Protein AF-A0AAV3L5P3-F1 (afdb_monomer_lite)

Organism: NCBI:txid1391465

Structure (mmCIF, N/CA/C/O backbone):
data_AF-A0AAV3L5P3-F1
#
_entry.id   AF-A0AAV3L5P3-F1
#
loop_
_atom_site.group_PDB
_atom_site.id
_atom_site.type_symbol
_atom_site.label_atom_id
_atom_site.label_alt_id
_atom_site.label_comp_id
_atom_site.label_asym_id
_atom_site.label_entity_id
_atom_site.label_seq_id
_atom_site.pdbx_PDB_ins_code
_atom_site.Cartn_x
_atom_site.Cartn_y
_atom_site.Cartn_z
_atom_site.occupancy
_atom_site.B_iso_or_equiv
_atom_site.auth_seq_id
_atom_site.auth_comp_id
_atom_site.auth_asym_id
_atom_site.auth_atom_id
_atom_site.pdbx_PDB_model_num
ATOM 1 N N . MET A 1 1 ? -22.647 -23.214 -8.639 1.00 61.31 1 MET A N 1
ATOM 2 C CA . MET A 1 1 ? -21.391 -23.370 -7.870 1.00 61.31 1 MET A CA 1
ATOM 3 C C . MET A 1 1 ? -21.682 -23.038 -6.416 1.00 61.31 1 MET A C 1
ATOM 5 O O . MET A 1 1 ? -22.387 -22.060 -6.184 1.00 61.31 1 MET A O 1
ATOM 9 N N . LYS A 1 2 ? -21.212 -23.840 -5.453 1.00 72.19 2 LYS A N 1
ATOM 10 C CA . LYS A 1 2 ? -21.293 -23.457 -4.035 1.00 72.19 2 LYS A CA 1
ATOM 11 C C . LYS A 1 2 ? -20.347 -22.279 -3.807 1.00 72.19 2 LYS A C 1
ATOM 13 O O . LYS A 1 2 ? -19.205 -22.330 -4.254 1.00 72.19 2 LYS A O 1
AT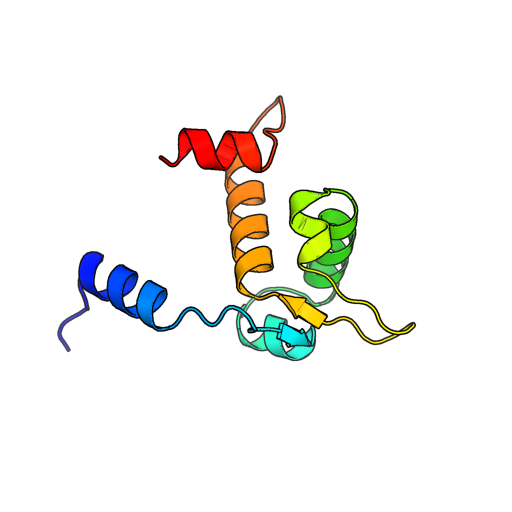OM 18 N N . LYS A 1 3 ? -20.844 -21.216 -3.176 1.00 75.38 3 LYS A N 1
ATOM 19 C CA . LYS A 1 3 ? -19.998 -20.104 -2.738 1.00 75.38 3 LYS A CA 1
ATOM 20 C C . LYS A 1 3 ? -19.262 -20.550 -1.468 1.00 7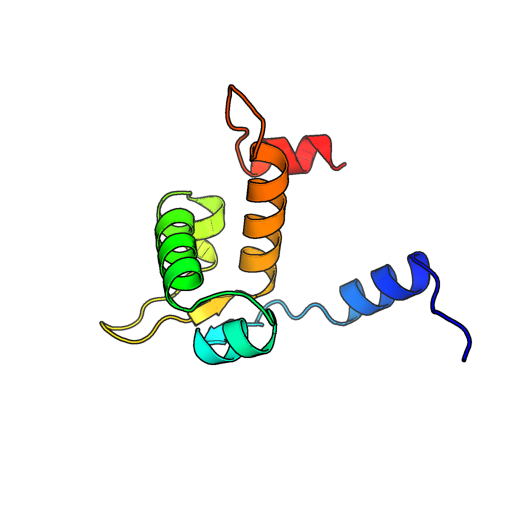5.38 3 LYS A C 1
ATOM 22 O O . LYS A 1 3 ? -19.919 -21.150 -0.617 1.00 75.38 3 LYS A O 1
ATOM 27 N N . PRO A 1 4 ? -17.953 -20.298 -1.350 1.00 82.50 4 PRO A N 1
ATOM 28 C CA . PRO A 1 4 ? -17.209 -20.619 -0.139 1.00 82.50 4 PRO A CA 1
ATOM 29 C C . PRO A 1 4 ? -17.741 -19.812 1.051 1.00 82.50 4 PRO A C 1
ATOM 31 O O . PRO A 1 4 ? -18.219 -18.683 0.894 1.00 82.50 4 PRO A O 1
ATOM 34 N N . THR A 1 5 ? -17.679 -20.408 2.235 1.00 91.00 5 THR A N 1
ATOM 35 C CA . THR A 1 5 ? -17.993 -19.754 3.509 1.00 91.00 5 THR A CA 1
ATOM 36 C C . THR A 1 5 ? -16.885 -18.785 3.923 1.00 91.00 5 THR A C 1
ATOM 38 O O . THR A 1 5 ? -15.750 -18.878 3.459 1.00 91.00 5 THR A O 1
ATOM 41 N N . LEU A 1 6 ? -17.192 -17.857 4.837 1.00 84.31 6 LEU A N 1
ATOM 42 C CA . LEU A 1 6 ? -16.201 -16.913 5.364 1.00 84.31 6 LEU A CA 1
ATOM 43 C C . LEU A 1 6 ? -15.023 -17.630 6.044 1.00 84.31 6 LEU A C 1
ATOM 45 O O . LEU A 1 6 ? -13.882 -17.225 5.858 1.00 84.31 6 LEU A O 1
ATOM 49 N N . SER A 1 7 ? -15.293 -18.718 6.770 1.00 83.50 7 SER A N 1
ATOM 50 C CA . SER A 1 7 ? -14.254 -19.529 7.415 1.00 83.50 7 SER A CA 1
ATOM 51 C C . SER A 1 7 ? -13.295 -20.141 6.394 1.00 83.50 7 SER A C 1
ATOM 53 O O . SER A 1 7 ? -12.086 -20.035 6.553 1.00 83.50 7 SER A O 1
ATOM 55 N N . GLU A 1 8 ? -13.826 -20.724 5.315 1.00 86.00 8 GLU A N 1
ATOM 56 C CA . GLU A 1 8 ? -13.011 -21.308 4.241 1.00 86.00 8 GLU A CA 1
ATOM 57 C C . GLU A 1 8 ? -12.181 -20.241 3.511 1.00 86.00 8 GLU A C 1
ATOM 59 O O . GLU A 1 8 ? -11.051 -20.504 3.107 1.00 86.00 8 GLU A O 1
ATOM 64 N N . LEU A 1 9 ? -12.715 -19.023 3.363 1.00 84.12 9 LEU A N 1
ATOM 65 C CA . LEU A 1 9 ? -11.985 -17.897 2.776 1.00 84.12 9 LEU A CA 1
ATOM 66 C C . LEU A 1 9 ? -10.846 -17.406 3.676 1.00 84.12 9 LEU A C 1
ATOM 68 O O . LEU A 1 9 ? -9.765 -17.114 3.167 1.00 84.12 9 LEU A O 1
ATOM 72 N N . ILE A 1 10 ? -11.076 -17.321 4.990 1.00 82.56 10 ILE A N 1
ATOM 73 C CA . ILE A 1 10 ? -10.049 -16.928 5.964 1.00 82.56 10 ILE A CA 1
ATOM 74 C C . ILE A 1 10 ? -8.943 -17.983 6.004 1.00 82.56 10 ILE A C 1
ATOM 76 O O . ILE A 1 10 ? -7.779 -17.641 5.819 1.00 82.56 10 ILE A O 1
ATOM 80 N N . GLU A 1 11 ? -9.299 -19.261 6.138 1.00 83.81 11 GLU A N 1
ATOM 81 C CA . GLU A 1 11 ? -8.327 -20.356 6.204 1.00 83.81 11 GLU A CA 1
ATOM 82 C C . GLU A 1 11 ? -7.477 -20.443 4.926 1.00 83.81 11 GLU A C 1
ATOM 84 O O . GLU A 1 11 ? -6.260 -20.629 4.981 1.00 83.81 11 GLU A O 1
ATOM 89 N N . ALA A 1 12 ? -8.100 -20.270 3.756 1.00 81.06 12 ALA A N 1
ATOM 90 C CA . ALA A 1 12 ? -7.380 -20.228 2.489 1.00 81.06 12 ALA A CA 1
ATOM 91 C C . ALA A 1 12 ? -6.436 -19.019 2.402 1.00 81.06 12 ALA A C 1
ATOM 93 O O . ALA A 1 12 ? -5.319 -19.157 1.902 1.00 81.06 12 ALA A O 1
ATOM 94 N N . ALA A 1 13 ? -6.865 -17.850 2.889 1.00 77.31 13 ALA A N 1
ATOM 95 C CA . ALA A 1 13 ? -6.031 -16.656 2.919 1.00 77.31 13 ALA A CA 1
ATOM 96 C C . ALA A 1 13 ? -4.824 -16.844 3.846 1.00 77.31 13 ALA A C 1
ATOM 98 O O . ALA A 1 13 ? -3.704 -16.591 3.415 1.00 77.31 13 ALA A O 1
ATOM 99 N N . GLU A 1 14 ? -5.028 -17.348 5.065 1.00 79.06 14 GLU A N 1
ATOM 100 C CA . GLU A 1 14 ? -3.961 -17.610 6.039 1.00 79.06 14 GLU A CA 1
ATOM 101 C C . GLU A 1 14 ? -2.938 -18.624 5.516 1.00 79.06 14 GLU A C 1
ATOM 103 O O . GLU A 1 14 ? -1.736 -18.386 5.606 1.00 79.06 14 GLU A O 1
ATOM 108 N N . LYS A 1 15 ? -3.393 -19.714 4.883 1.00 80.56 15 LYS A N 1
ATOM 109 C CA . LYS A 1 15 ? -2.504 -20.711 4.259 1.00 80.56 15 LYS A CA 1
ATOM 110 C C . LYS A 1 15 ? -1.711 -20.168 3.06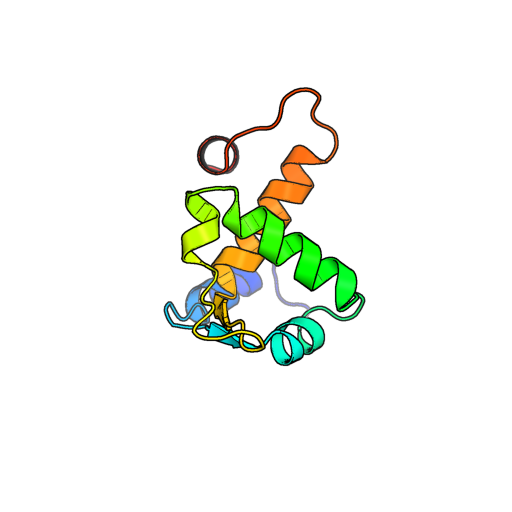9 1.00 80.56 15 LYS A C 1
ATOM 112 O O . LYS A 1 15 ? -0.652 -20.704 2.753 1.00 80.56 15 LYS A O 1
ATOM 117 N N . ALA A 1 16 ? -2.230 -19.153 2.383 1.00 75.38 16 ALA A N 1
ATOM 118 C CA . ALA A 1 16 ? -1.589 -18.553 1.218 1.00 75.38 16 ALA A CA 1
ATOM 119 C C . ALA A 1 16 ? -0.609 -17.423 1.573 1.00 75.38 16 ALA A C 1
ATOM 121 O O . ALA A 1 16 ? 0.126 -16.982 0.687 1.00 75.38 16 ALA A O 1
ATOM 122 N N . VAL A 1 17 ? -0.592 -16.951 2.828 1.00 74.62 17 VAL A N 1
ATOM 123 C CA . VAL A 1 17 ? 0.319 -15.891 3.280 1.00 74.62 17 VAL A CA 1
ATOM 124 C C . VAL A 1 17 ? 1.759 -16.365 3.124 1.00 74.62 17 VAL A C 1
ATOM 126 O O . VAL A 1 17 ? 2.183 -17.357 3.717 1.00 74.62 17 VAL A O 1
ATOM 129 N N . LYS A 1 18 ? 2.526 -15.621 2.333 1.00 80.31 18 LYS A N 1
ATOM 130 C CA . LYS A 1 18 ? 3.965 -15.808 2.184 1.00 80.31 18 LYS A CA 1
ATOM 131 C C . LYS A 1 18 ? 4.651 -14.583 2.781 1.00 80.31 18 LYS A C 1
ATOM 133 O O . LYS A 1 18 ? 4.406 -13.479 2.303 1.00 80.31 18 LYS A O 1
ATOM 138 N N . PRO A 1 19 ? 5.502 -14.745 3.806 1.00 77.25 19 PRO A N 1
ATOM 139 C CA . PRO A 1 19 ? 6.207 -13.617 4.421 1.00 77.25 19 PRO A CA 1
ATOM 140 C C . PRO A 1 19 ? 7.091 -12.815 3.451 1.00 77.25 19 PRO A C 1
ATOM 142 O O . PRO A 1 19 ? 7.392 -11.660 3.719 1.00 77.25 19 PRO A O 1
ATOM 145 N N . ASP A 1 20 ? 7.471 -13.406 2.315 1.00 85.69 20 ASP A N 1
ATOM 146 C CA . ASP A 1 20 ? 8.338 -12.794 1.301 1.00 85.69 20 ASP A CA 1
ATOM 147 C C . ASP A 1 20 ? 7.571 -12.294 0.059 1.00 85.69 20 ASP A C 1
ATOM 149 O O . ASP A 1 20 ? 8.116 -12.227 -1.047 1.00 85.69 20 ASP A O 1
ATOM 153 N N . ASP A 1 21 ? 6.296 -11.929 0.212 1.00 92.38 21 ASP A N 1
ATOM 154 C CA . ASP A 1 21 ? 5.447 -11.478 -0.896 1.00 92.38 21 ASP A CA 1
ATOM 155 C C . ASP A 1 21 ? 5.684 -9.995 -1.246 1.00 92.38 21 ASP A C 1
ATOM 157 O O . ASP A 1 21 ? 4.924 -9.086 -0.891 1.00 92.38 21 ASP A O 1
ATOM 161 N N . TRP A 1 22 ? 6.767 -9.755 -1.988 1.00 95.06 22 TRP A N 1
ATOM 162 C CA . TRP A 1 22 ? 7.180 -8.440 -2.481 1.00 95.06 22 TRP A CA 1
ATOM 163 C C . TRP A 1 22 ? 6.845 -8.246 -3.959 1.00 95.06 22 TRP A C 1
ATOM 165 O O . TRP A 1 22 ? 7.214 -9.048 -4.816 1.00 95.06 22 TRP A O 1
ATOM 175 N N . TYR A 1 23 ? 6.210 -7.120 -4.287 1.00 95.56 23 TYR A N 1
ATOM 176 C CA . TYR A 1 23 ? 5.762 -6.832 -5.649 1.00 95.56 23 TYR A CA 1
ATOM 177 C C . TYR A 1 23 ? 6.202 -5.449 -6.119 1.00 95.56 23 TYR A C 1
ATOM 179 O O . TYR A 1 23 ? 6.263 -4.487 -5.354 1.00 95.56 23 TYR A O 1
ATOM 187 N N . ARG A 1 24 ? 6.467 -5.323 -7.423 1.00 95.38 24 ARG A N 1
ATOM 188 C CA . ARG A 1 24 ? 6.604 -4.014 -8.076 1.00 95.38 24 ARG A CA 1
ATOM 189 C C . ARG A 1 24 ? 5.247 -3.315 -8.114 1.00 95.38 24 ARG A C 1
ATOM 191 O O . ARG A 1 24 ? 4.209 -3.967 -8.183 1.00 95.38 24 ARG A O 1
ATOM 198 N N . GLN A 1 25 ? 5.262 -1.985 -8.182 1.00 94.12 25 GLN A N 1
ATOM 199 C CA . GLN A 1 25 ? 4.044 -1.170 -8.290 1.00 94.12 25 GLN A CA 1
ATOM 200 C C . GLN A 1 25 ? 3.073 -1.638 -9.386 1.00 94.12 25 GLN A C 1
ATOM 202 O O . GLN A 1 25 ? 1.870 -1.654 -9.154 1.00 94.12 25 GLN A O 1
ATOM 207 N N . SER A 1 26 ? 3.571 -2.046 -10.558 1.00 93.88 26 SER A N 1
ATOM 208 C CA . SER A 1 26 ? 2.719 -2.549 -11.646 1.00 93.88 26 SER A CA 1
ATOM 209 C C . SER A 1 26 ? 1.930 -3.796 -11.241 1.00 93.88 26 SER A C 1
ATOM 211 O O . SER A 1 26 ? 0.729 -3.852 -11.469 1.00 93.88 26 SER A O 1
ATOM 213 N N . LEU A 1 27 ? 2.577 -4.744 -10.561 1.00 95.50 27 LEU A N 1
ATOM 214 C CA . LEU A 1 27 ? 1.945 -5.980 -10.095 1.00 95.50 27 LEU A CA 1
ATOM 215 C C . LEU A 1 27 ? 0.966 -5.730 -8.941 1.00 95.50 27 LEU A C 1
ATOM 217 O O . LEU A 1 27 ? -0.014 -6.453 -8.799 1.00 95.50 27 LEU A O 1
ATOM 221 N N . ILE A 1 28 ? 1.196 -4.694 -8.127 1.00 95.56 28 ILE A N 1
ATOM 222 C CA . ILE A 1 28 ? 0.193 -4.239 -7.156 1.00 95.56 28 ILE A CA 1
ATOM 223 C C . ILE A 1 28 ? -1.041 -3.711 -7.895 1.00 95.56 28 ILE A C 1
ATOM 225 O O . ILE A 1 28 ? -2.150 -4.141 -7.600 1.00 95.56 28 ILE A O 1
ATOM 229 N N . LEU A 1 29 ? -0.876 -2.845 -8.899 1.00 95.31 29 LEU A N 1
ATOM 230 C CA . LEU A 1 29 ? -2.007 -2.312 -9.673 1.00 95.31 29 LEU A CA 1
ATOM 231 C C . LEU A 1 29 ? -2.817 -3.412 -10.378 1.00 95.31 29 LEU A C 1
ATOM 233 O O . LEU A 1 29 ? -4.038 -3.307 -10.458 1.00 95.31 29 LEU A O 1
ATOM 237 N N . GLU A 1 30 ? -2.164 -4.481 -10.834 1.00 94.88 30 GLU A N 1
ATOM 238 C CA . GLU A 1 30 ? -2.844 -5.655 -11.396 1.00 94.88 30 GLU A CA 1
ATOM 239 C C . GLU A 1 30 ? -3.714 -6.395 -10.371 1.00 94.88 30 GLU A C 1
ATOM 241 O O . GLU A 1 30 ? -4.736 -6.955 -10.747 1.00 94.88 30 GLU A O 1
ATOM 246 N N . LYS A 1 31 ? -3.353 -6.383 -9.081 1.00 93.00 31 LYS A N 1
ATOM 247 C CA . LYS A 1 31 ? -4.148 -7.009 -8.008 1.00 93.00 31 LYS A CA 1
ATOM 248 C C . LYS A 1 31 ? -5.306 -6.124 -7.533 1.00 93.00 31 LYS A C 1
ATOM 250 O O . LYS A 1 31 ? -6.343 -6.643 -7.130 1.00 93.00 31 LYS A O 1
ATOM 255 N N . PHE A 1 32 ? -5.147 -4.799 -7.575 1.00 92.94 32 PHE A N 1
ATOM 256 C CA . PHE A 1 32 ? -6.153 -3.831 -7.120 1.00 92.94 32 PHE A CA 1
ATOM 257 C C . PHE A 1 32 ? -6.810 -3.115 -8.302 1.00 92.94 32 PHE A C 1
ATOM 259 O O . PHE A 1 32 ? -6.584 -1.924 -8.540 1.00 92.94 32 PHE A O 1
ATOM 266 N N . HIS A 1 33 ? -7.652 -3.847 -9.036 1.00 85.81 33 HIS A N 1
ATOM 267 C CA . HIS A 1 33 ? -8.411 -3.308 -10.164 1.00 85.81 33 HIS A CA 1
ATOM 268 C C . HIS A 1 33 ? -9.239 -2.082 -9.732 1.00 85.81 33 HIS A C 1
ATOM 270 O O . HIS A 1 33 ? -10.184 -2.201 -8.956 1.00 85.81 33 HIS A O 1
ATOM 276 N N . GLY A 1 34 ? -8.865 -0.897 -10.224 1.00 88.62 34 GLY A N 1
ATOM 277 C CA . GLY A 1 34 ? -9.504 0.383 -9.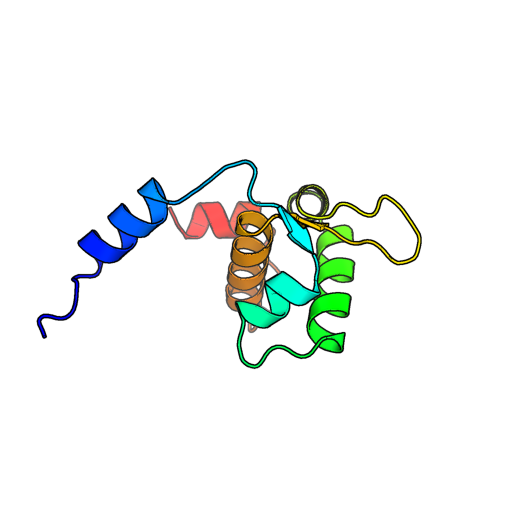885 1.00 88.62 34 GLY A CA 1
ATOM 278 C C . GLY A 1 34 ? -8.611 1.366 -9.122 1.00 88.62 34 GLY A C 1
ATOM 279 O O . GLY A 1 34 ? -8.965 2.536 -8.997 1.00 88.62 34 GLY A O 1
ATOM 280 N N . MET A 1 35 ? -7.432 0.942 -8.660 1.00 95.50 35 MET A N 1
ATOM 281 C CA . MET A 1 35 ? -6.441 1.858 -8.099 1.00 95.50 35 MET A CA 1
ATOM 282 C C . MET A 1 35 ? -5.655 2.554 -9.214 1.00 95.50 35 MET A C 1
ATOM 284 O O . MET A 1 35 ? -5.142 1.908 -10.127 1.00 95.50 35 MET A O 1
ATOM 288 N N . SER A 1 36 ? -5.524 3.880 -9.135 1.00 96.44 36 SER A N 1
ATOM 289 C CA . SER A 1 36 ? -4.657 4.620 -10.054 1.00 96.44 36 SER A CA 1
ATOM 290 C C . SER A 1 36 ? -3.187 4.516 -9.631 1.00 96.44 36 SER A C 1
ATOM 292 O O . SER A 1 36 ? -2.870 4.421 -8.442 1.00 96.44 36 SER A O 1
ATOM 294 N N . LYS A 1 37 ? -2.264 4.613 -10.597 1.00 95.12 37 LYS A N 1
ATOM 295 C CA . LYS A 1 37 ? -0.822 4.683 -10.308 1.00 95.12 37 LYS A CA 1
ATOM 296 C C . LYS A 1 37 ? -0.482 5.848 -9.373 1.00 95.12 37 LYS A C 1
ATOM 298 O O . LYS A 1 37 ? 0.349 5.686 -8.485 1.00 95.12 37 LYS A O 1
ATOM 303 N N . THR A 1 38 ? -1.120 7.002 -9.566 1.00 96.69 38 THR A N 1
ATOM 304 C CA . THR A 1 38 ? -0.910 8.196 -8.736 1.00 96.69 38 THR A CA 1
ATOM 305 C C . THR A 1 38 ? -1.285 7.921 -7.284 1.00 96.69 38 THR A C 1
ATOM 307 O O . THR A 1 38 ? -0.459 8.117 -6.398 1.00 96.69 38 THR A O 1
ATOM 310 N N . THR A 1 39 ? -2.472 7.352 -7.056 1.00 97.06 39 THR A N 1
ATOM 311 C CA . THR A 1 39 ? -2.945 6.963 -5.720 1.00 97.06 39 THR A CA 1
ATOM 312 C C . THR A 1 39 ? -1.994 5.969 -5.057 1.00 97.06 39 THR A C 1
ATOM 314 O O . THR A 1 39 ? -1.640 6.142 -3.895 1.00 97.06 39 THR A O 1
ATOM 317 N N . LEU A 1 40 ? -1.517 4.958 -5.795 1.00 97.00 40 LEU A N 1
ATOM 318 C CA . LEU A 1 40 ? -0.554 3.997 -5.251 1.00 97.00 40 LEU A CA 1
ATOM 319 C C . LEU A 1 40 ? 0.752 4.679 -4.814 1.00 97.00 40 LEU A C 1
ATOM 321 O O . LEU A 1 40 ? 1.296 4.353 -3.762 1.00 97.00 40 LEU A O 1
ATOM 325 N N . VAL A 1 41 ? 1.262 5.632 -5.600 1.00 95.56 41 VAL A N 1
ATOM 326 C CA . VAL A 1 41 ? 2.480 6.383 -5.258 1.00 95.56 41 VAL A CA 1
ATOM 327 C C . VAL A 1 41 ? 2.277 7.238 -4.008 1.00 95.56 41 VAL A C 1
ATOM 329 O O . VAL A 1 41 ? 3.165 7.266 -3.158 1.00 95.56 41 VAL A O 1
ATOM 332 N N . GLU A 1 42 ? 1.137 7.916 -3.884 1.00 97.25 42 GLU A N 1
ATOM 333 C CA . GLU A 1 42 ? 0.781 8.684 -2.684 1.00 97.25 42 GLU A CA 1
ATOM 334 C C . GLU A 1 42 ? 0.708 7.782 -1.452 1.00 97.25 42 GLU A C 1
ATOM 336 O O . GLU A 1 42 ? 1.274 8.114 -0.415 1.00 97.25 42 GLU A O 1
ATOM 341 N N . TYR A 1 43 ? 0.104 6.602 -1.589 1.00 97.38 43 TYR A N 1
ATOM 342 C CA . TYR A 1 43 ? 0.000 5.636 -0.499 1.00 97.38 43 TYR A CA 1
ATOM 343 C C . TYR A 1 43 ? 1.371 5.106 -0.083 1.00 97.38 43 TYR A C 1
ATOM 345 O O . TYR A 1 43 ? 1.652 5.045 1.106 1.00 97.38 43 TYR A O 1
ATOM 353 N N . CYS A 1 44 ? 2.256 4.803 -1.038 1.00 96.75 44 CYS A N 1
ATOM 354 C CA . CYS A 1 44 ? 3.629 4.407 -0.716 1.00 96.75 44 CYS A CA 1
ATOM 355 C C . CYS A 1 44 ? 4.362 5.505 0.068 1.00 96.75 44 CYS A C 1
ATOM 357 O O . CYS A 1 44 ? 5.026 5.201 1.050 1.00 96.75 44 CYS A O 1
ATOM 359 N N . LYS A 1 45 ? 4.220 6.776 -0.340 1.00 96.31 45 LYS A N 1
ATOM 360 C CA . LYS A 1 45 ? 4.834 7.905 0.378 1.00 96.31 45 LYS A CA 1
ATOM 361 C C . LYS A 1 45 ? 4.291 8.034 1.797 1.00 96.31 45 LYS A C 1
ATOM 363 O O . LYS A 1 45 ? 5.057 8.295 2.710 1.00 96.31 45 LYS A O 1
ATOM 368 N N . GLU A 1 46 ? 2.989 7.854 1.986 1.00 97.00 46 GLU A N 1
ATOM 369 C CA . GLU A 1 46 ? 2.370 7.910 3.311 1.00 97.00 46 GLU A CA 1
ATOM 370 C C . GLU A 1 46 ? 2.815 6.747 4.200 1.00 97.00 46 GLU A C 1
ATOM 372 O O . GLU A 1 46 ? 3.152 6.965 5.361 1.00 97.00 46 GLU A O 1
ATOM 377 N N . MET A 1 47 ? 2.908 5.534 3.649 1.00 97.38 47 MET A N 1
ATOM 378 C CA . MET A 1 47 ? 3.466 4.382 4.360 1.00 97.38 47 MET A CA 1
ATOM 379 C C . MET A 1 47 ? 4.887 4.661 4.859 1.00 97.38 47 MET A C 1
ATOM 381 O O . MET A 1 47 ? 5.198 4.338 5.996 1.00 97.38 47 MET A O 1
ATOM 385 N N . GLU A 1 48 ? 5.726 5.326 4.060 1.00 95.56 48 GLU A N 1
ATOM 386 C CA . GLU A 1 48 ? 7.089 5.712 4.462 1.00 95.56 48 GLU A CA 1
ATOM 387 C C . GLU A 1 48 ? 7.122 6.722 5.628 1.00 95.56 48 GLU A C 1
ATOM 389 O O . GLU A 1 48 ? 8.142 6.836 6.303 1.00 95.56 48 GLU A O 1
ATOM 394 N N . THR A 1 49 ? 6.025 7.441 5.902 1.00 95.75 49 THR A N 1
ATOM 395 C CA . THR A 1 49 ? 5.937 8.386 7.035 1.00 95.75 49 THR A CA 1
ATOM 396 C C . THR A 1 49 ? 5.506 7.743 8.353 1.00 95.75 49 THR A C 1
ATOM 398 O O . THR A 1 49 ? 5.570 8.396 9.394 1.00 95.75 49 THR A O 1
ATOM 401 N N . ILE A 1 50 ? 5.071 6.480 8.329 1.00 94.75 50 ILE A N 1
ATOM 402 C CA . ILE A 1 50 ? 4.552 5.759 9.494 1.00 94.75 50 ILE A CA 1
ATOM 403 C C . ILE A 1 50 ? 5.482 4.566 9.762 1.00 94.75 50 ILE A C 1
ATOM 405 O O . ILE A 1 50 ? 5.541 3.673 8.914 1.00 94.75 50 ILE A O 1
ATOM 409 N N . PRO A 1 51 ? 6.198 4.513 10.904 1.00 93.25 51 PRO A N 1
ATOM 410 C CA . PRO A 1 51 ? 7.236 3.509 11.154 1.00 93.25 51 PRO A CA 1
ATOM 411 C C . PRO A 1 51 ? 6.809 2.062 10.878 1.00 93.25 51 PRO A C 1
ATOM 413 O O . PRO A 1 51 ? 7.526 1.339 10.193 1.00 93.25 51 PRO A O 1
ATOM 416 N N . GLU A 1 52 ? 5.614 1.660 11.317 1.00 92.81 52 GLU A N 1
ATOM 417 C CA . GLU A 1 52 ? 5.105 0.294 11.135 1.00 92.81 52 GLU A CA 1
ATOM 418 C C . GLU A 1 52 ? 4.820 -0.068 9.668 1.00 92.81 52 GLU A C 1
ATOM 420 O O . GLU A 1 52 ? 4.853 -1.240 9.297 1.00 92.81 52 GLU A O 1
ATOM 425 N N . PHE A 1 53 ? 4.524 0.916 8.816 1.00 95.75 53 PHE A N 1
ATOM 426 C CA . PHE A 1 53 ? 4.277 0.683 7.391 1.00 95.75 53 PHE A CA 1
ATOM 427 C C . PHE A 1 53 ? 5.518 0.897 6.528 1.00 95.75 53 PHE A C 1
ATOM 429 O O . PHE A 1 53 ? 5.593 0.324 5.437 1.00 95.75 53 PHE A O 1
ATOM 436 N N . ALA A 1 54 ? 6.491 1.673 7.010 1.00 96.00 54 ALA A N 1
ATOM 437 C CA . ALA A 1 54 ? 7.737 1.946 6.307 1.00 96.00 54 ALA A CA 1
ATOM 438 C C . ALA A 1 54 ? 8.522 0.656 6.018 1.00 96.00 54 ALA A C 1
A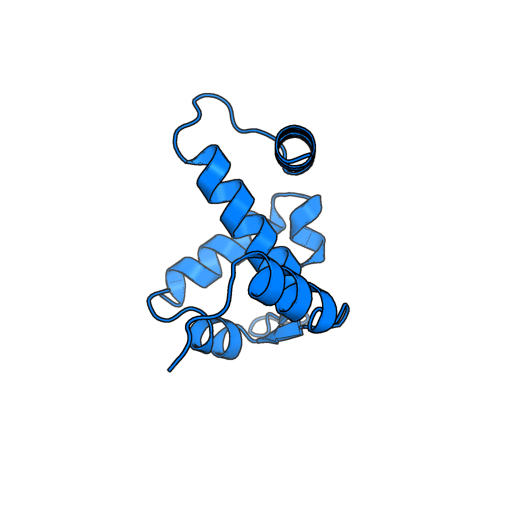TOM 440 O O . ALA A 1 54 ? 9.099 0.524 4.942 1.00 96.00 54 ALA A O 1
ATOM 441 N N . GLU A 1 55 ? 8.456 -0.336 6.913 1.00 93.38 55 GLU A N 1
ATOM 442 C CA . GLU A 1 55 ? 9.063 -1.662 6.710 1.00 93.38 55 GLU A CA 1
ATOM 443 C C . GLU A 1 55 ? 8.504 -2.408 5.488 1.00 93.38 55 GLU A C 1
ATOM 445 O O . GLU A 1 55 ? 9.171 -3.273 4.929 1.00 93.38 55 GLU A O 1
ATOM 450 N N . GLY A 1 56 ? 7.295 -2.064 5.032 1.00 96.12 56 GLY A N 1
ATOM 451 C CA . GLY A 1 56 ? 6.677 -2.649 3.843 1.00 96.12 56 GLY A CA 1
ATOM 452 C C . GLY A 1 56 ? 7.097 -2.009 2.519 1.00 96.12 56 GLY A C 1
ATOM 453 O O . GLY A 1 56 ? 6.564 -2.400 1.477 1.00 96.12 56 GLY A O 1
ATOM 454 N N . ILE A 1 57 ? 7.998 -1.021 2.531 1.00 97.06 57 ILE A N 1
ATOM 455 C CA . ILE A 1 57 ? 8.434 -0.281 1.343 1.00 97.06 57 ILE A CA 1
ATOM 456 C C . ILE A 1 57 ? 9.946 -0.415 1.163 1.00 97.06 57 ILE A C 1
ATOM 458 O O . ILE A 1 57 ? 10.732 -0.077 2.040 1.00 97.06 57 ILE A O 1
ATOM 462 N N . LEU A 1 58 ? 10.365 -0.845 -0.030 1.00 95.75 58 LEU A N 1
ATOM 463 C CA . LEU A 1 58 ? 11.776 -0.939 -0.399 1.00 95.75 58 LEU A CA 1
ATOM 464 C C . LEU A 1 58 ? 12.047 -0.168 -1.698 1.00 95.75 58 LEU A C 1
ATOM 466 O O . LEU A 1 58 ? 11.528 -0.507 -2.768 1.00 95.75 58 LEU A O 1
ATOM 470 N N . ARG A 1 59 ? 12.901 0.860 -1.618 1.00 93.69 59 ARG A N 1
ATOM 471 C CA . ARG A 1 59 ? 13.324 1.695 -2.757 1.00 93.69 59 ARG A CA 1
ATOM 472 C C . ARG A 1 59 ? 14.834 1.598 -3.000 1.00 93.69 59 ARG A C 1
ATOM 474 O O . ARG A 1 59 ? 15.581 2.467 -2.564 1.00 93.69 59 ARG A O 1
ATOM 481 N N . PRO A 1 60 ? 15.310 0.579 -3.734 1.00 90.00 60 PRO A N 1
ATOM 482 C CA . PRO A 1 60 ? 16.739 0.416 -4.003 1.00 90.00 60 PRO A CA 1
ATOM 483 C C . PRO A 1 60 ? 17.292 1.428 -5.027 1.00 90.00 60 PRO A C 1
ATOM 485 O O . PRO A 1 60 ? 18.494 1.470 -5.258 1.00 90.00 60 PRO A O 1
ATOM 488 N N . GLY A 1 61 ? 16.439 2.232 -5.673 1.00 86.38 61 GLY A N 1
ATOM 489 C CA . GLY A 1 61 ? 16.862 3.257 -6.628 1.00 86.38 61 GLY A CA 1
ATOM 490 C C . GLY A 1 61 ? 15.725 4.193 -7.037 1.00 86.38 61 GLY A C 1
ATOM 491 O O . GLY A 1 61 ? 14.579 4.009 -6.632 1.00 86.38 61 GLY A O 1
ATOM 492 N N . HIS A 1 62 ? 16.028 5.179 -7.887 1.00 77.31 62 HIS A N 1
ATOM 493 C CA . HIS A 1 62 ? 15.120 6.292 -8.213 1.00 77.31 62 HIS A CA 1
ATOM 494 C C . HIS A 1 62 ? 13.772 5.890 -8.839 1.00 77.31 62 HIS A C 1
ATOM 496 O O . HIS A 1 62 ? 12.792 6.616 -8.694 1.00 77.31 62 HIS A O 1
ATOM 502 N N . SER A 1 63 ? 13.704 4.752 -9.535 1.00 82.06 63 SER A N 1
ATOM 503 C CA . SER A 1 63 ? 12.504 4.291 -10.258 1.00 82.06 63 SER A CA 1
ATOM 504 C C . SER A 1 63 ? 12.008 2.909 -9.828 1.00 82.06 63 SER A C 1
ATOM 506 O O . SER A 1 63 ? 11.066 2.370 -10.415 1.00 82.06 63 SER A O 1
ATOM 508 N N . THR A 1 64 ? 12.637 2.312 -8.813 1.00 90.56 64 THR A N 1
ATOM 509 C CA . THR A 1 64 ? 12.277 0.976 -8.335 1.00 90.56 64 THR A CA 1
ATOM 510 C C . THR A 1 64 ? 11.653 1.079 -6.957 1.00 90.56 64 THR A C 1
ATOM 512 O O . THR A 1 64 ? 12.239 1.624 -6.029 1.00 90.56 64 THR A O 1
ATOM 515 N N . THR A 1 65 ? 10.441 0.553 -6.828 1.00 95.31 65 THR A N 1
ATOM 516 C CA . THR A 1 65 ? 9.731 0.448 -5.555 1.00 95.31 65 THR A CA 1
ATOM 517 C C . THR A 1 65 ? 9.130 -0.942 -5.478 1.00 95.31 65 THR A C 1
ATOM 519 O O . THR A 1 65 ? 8.344 -1.329 -6.352 1.00 95.31 65 THR A O 1
ATOM 522 N N . PHE A 1 66 ? 9.555 -1.684 -4.464 1.00 96.56 66 PHE A N 1
ATOM 523 C CA . PHE A 1 66 ? 8.951 -2.936 -4.050 1.00 96.56 66 PHE A CA 1
ATOM 524 C C . PHE A 1 66 ? 8.055 -2.669 -2.847 1.00 96.56 66 PHE A C 1
ATOM 526 O O . PHE A 1 66 ? 8.392 -1.871 -1.973 1.00 96.56 66 PHE A O 1
ATOM 533 N N . ILE A 1 67 ? 6.899 -3.316 -2.852 1.00 97.56 67 ILE A N 1
ATOM 534 C CA . ILE A 1 67 ? 5.850 -3.160 -1.856 1.00 97.56 67 ILE A CA 1
ATOM 535 C C . ILE A 1 67 ? 5.566 -4.549 -1.303 1.00 97.56 67 ILE A C 1
ATOM 537 O O . ILE A 1 67 ? 5.236 -5.460 -2.070 1.00 97.56 67 ILE A O 1
ATOM 541 N N . HIS A 1 68 ? 5.691 -4.702 0.010 1.00 96.94 68 HIS A N 1
ATOM 542 C CA . HIS A 1 68 ? 5.275 -5.912 0.696 1.00 96.94 68 HIS A CA 1
ATOM 543 C C . HIS A 1 68 ? 3.742 -5.979 0.714 1.00 96.94 68 HIS A C 1
ATOM 545 O O . HIS A 1 68 ? 3.066 -5.089 1.241 1.00 96.94 68 HIS A O 1
ATOM 551 N N . TYR A 1 69 ? 3.176 -7.022 0.104 1.00 95.25 69 TYR A N 1
ATOM 552 C CA . TYR A 1 69 ? 1.743 -7.098 -0.185 1.00 95.25 69 TYR A CA 1
ATOM 553 C C . TYR A 1 69 ? 0.881 -7.083 1.078 1.00 95.25 69 TYR A C 1
ATOM 555 O O . TYR A 1 69 ? -0.099 -6.340 1.155 1.00 95.25 69 TYR A O 1
ATOM 563 N N . HIS A 1 70 ? 1.262 -7.861 2.091 1.00 92.75 70 HIS A N 1
ATOM 564 C CA . HIS A 1 70 ? 0.491 -7.952 3.329 1.00 92.75 70 HIS A CA 1
ATOM 565 C C . HIS A 1 70 ? 0.549 -6.650 4.139 1.00 92.75 70 HIS A C 1
ATOM 567 O O . HIS A 1 70 ? -0.478 -6.219 4.664 1.00 92.75 70 HIS A O 1
ATOM 573 N N . THR A 1 71 ? 1.698 -5.964 4.158 1.00 94.69 71 THR A N 1
ATOM 574 C CA . THR A 1 71 ? 1.813 -4.641 4.799 1.00 94.69 71 THR A CA 1
ATOM 575 C C . THR A 1 71 ? 0.971 -3.599 4.067 1.00 94.69 71 THR A C 1
ATOM 577 O O . THR A 1 71 ? 0.316 -2.782 4.709 1.00 94.69 71 THR A O 1
ATOM 580 N N . PHE A 1 72 ? 0.903 -3.655 2.732 1.00 96.50 72 PHE A N 1
ATOM 581 C CA . PHE A 1 72 ? 0.033 -2.772 1.953 1.00 96.50 72 PHE A CA 1
ATOM 582 C C . PHE A 1 72 ? -1.456 -3.006 2.250 1.00 96.50 72 PHE A C 1
ATOM 584 O O . PHE A 1 72 ? -2.197 -2.050 2.468 1.00 96.50 72 PHE A O 1
ATOM 591 N N . ILE A 1 73 ? -1.901 -4.264 2.339 1.00 94.00 73 ILE A N 1
ATOM 592 C CA . ILE A 1 73 ? -3.272 -4.595 2.766 1.00 94.00 73 ILE A CA 1
ATOM 593 C C . ILE A 1 73 ? -3.551 -4.060 4.178 1.00 94.00 73 ILE A C 1
ATOM 595 O O . ILE A 1 73 ? -4.624 -3.505 4.422 1.00 94.00 73 ILE A O 1
ATOM 599 N N . TRP A 1 74 ? -2.596 -4.205 5.101 1.00 93.94 74 TRP A N 1
ATOM 600 C CA . TRP A 1 74 ? -2.731 -3.688 6.463 1.00 93.94 74 TRP A CA 1
ATOM 601 C C . TRP A 1 74 ? -2.855 -2.160 6.489 1.00 93.94 74 TRP A C 1
ATOM 603 O O . TRP A 1 74 ? -3.751 -1.630 7.143 1.00 93.94 74 TRP A O 1
ATOM 613 N N . PHE A 1 75 ? -2.053 -1.457 5.687 1.00 96.44 75 PHE A N 1
ATOM 614 C CA . PHE A 1 75 ? -2.167 -0.011 5.497 1.00 96.44 75 PHE A CA 1
ATOM 615 C C . PHE A 1 75 ? -3.554 0.405 4.988 1.00 96.44 75 PHE A C 1
ATOM 617 O O . PHE A 1 75 ? -4.142 1.348 5.516 1.00 96.44 75 PHE A O 1
ATOM 624 N N . LEU A 1 76 ? -4.122 -0.314 4.012 1.00 95.31 76 LEU A N 1
ATOM 625 C CA . LEU A 1 76 ? -5.467 -0.018 3.506 1.00 95.31 76 LEU A CA 1
ATOM 626 C C . LE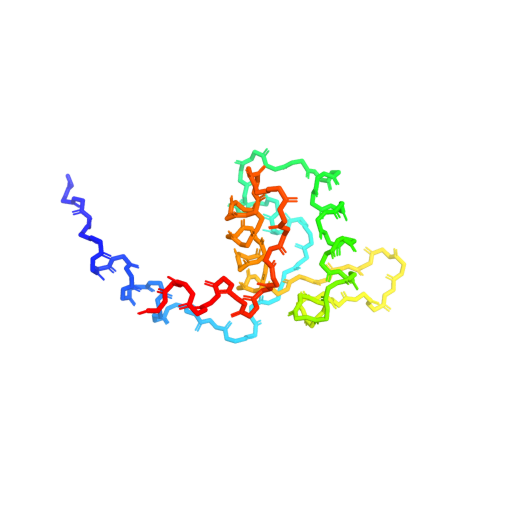U A 1 76 ? -6.543 -0.184 4.588 1.00 95.31 76 LEU A C 1
ATOM 628 O O . LEU A 1 76 ? -7.427 0.666 4.695 1.00 95.31 76 LEU A O 1
ATOM 632 N N . LYS A 1 77 ? -6.453 -1.234 5.414 1.00 93.06 77 LYS A N 1
ATOM 633 C CA . LYS A 1 77 ? -7.374 -1.448 6.546 1.00 93.06 77 LYS A CA 1
ATOM 634 C C . LYS A 1 77 ? -7.249 -0.348 7.595 1.00 93.06 77 LYS A C 1
ATOM 636 O O . LYS A 1 77 ? -8.258 0.177 8.055 1.00 93.06 77 LYS A O 1
ATOM 641 N N . TRP A 1 78 ? -6.021 0.034 7.939 1.00 94.94 78 TRP A N 1
ATOM 642 C CA . TRP A 1 78 ? -5.766 1.152 8.845 1.00 94.94 78 TRP A CA 1
ATOM 643 C C . TRP A 1 78 ? -6.329 2.469 8.297 1.00 94.94 78 TRP A C 1
ATOM 645 O O . TRP A 1 78 ? -6.950 3.231 9.042 1.00 94.94 78 TRP A O 1
ATOM 655 N N . LYS A 1 79 ? -6.180 2.722 6.992 1.00 93.94 79 LYS A N 1
ATOM 656 C CA . LYS A 1 79 ? -6.769 3.892 6.336 1.00 93.94 79 LYS A CA 1
ATOM 657 C C . LYS A 1 79 ? -8.287 3.900 6.407 1.00 93.94 79 LYS A C 1
ATOM 659 O O . LYS A 1 79 ? -8.867 4.932 6.734 1.00 93.94 79 LYS A O 1
ATOM 664 N N . ASP A 1 80 ? -8.922 2.769 6.109 1.00 92.62 80 ASP A N 1
ATOM 665 C CA . ASP A 1 80 ? -10.379 2.636 6.170 1.00 92.62 80 ASP A CA 1
ATOM 666 C C . ASP A 1 80 ? -10.896 2.886 7.592 1.00 92.62 80 ASP A C 1
ATOM 668 O O . ASP A 1 80 ? -11.790 3.708 7.799 1.00 92.62 80 ASP A O 1
ATOM 672 N N . ALA A 1 81 ? -10.229 2.298 8.589 1.00 90.25 81 ALA A N 1
ATOM 673 C CA . ALA A 1 81 ? -10.538 2.510 9.996 1.00 90.25 81 ALA A CA 1
ATOM 674 C C . ALA A 1 81 ? -10.409 3.993 10.405 1.00 90.25 81 ALA A C 1
ATOM 676 O O . ALA A 1 81 ? -11.172 4.481 11.237 1.00 90.25 81 ALA A O 1
ATOM 677 N N . ASN A 1 82 ? -9.464 4.741 9.835 1.00 92.44 82 ASN A N 1
ATOM 678 C CA . ASN A 1 82 ? -9.242 6.150 10.176 1.00 92.44 82 ASN A CA 1
ATOM 679 C C . ASN A 1 82 ? -10.038 7.153 9.330 1.00 92.44 82 ASN A C 1
ATOM 681 O O . ASN A 1 82 ? -10.091 8.329 9.686 1.00 92.44 82 ASN A O 1
ATOM 685 N N . LYS A 1 83 ? -10.707 6.713 8.258 1.00 88.69 83 LYS A N 1
ATOM 686 C CA . LYS A 1 83 ? -11.335 7.573 7.239 1.00 88.69 83 LYS A CA 1
ATOM 687 C C . LYS A 1 83 ? -12.290 8.639 7.786 1.00 88.69 83 LYS A C 1
ATOM 689 O O . LYS A 1 83 ? -12.389 9.720 7.213 1.00 88.69 83 LYS A O 1
ATOM 694 N N . TYR A 1 84 ? -12.992 8.336 8.875 1.00 87.50 84 TYR A N 1
ATOM 695 C CA . TYR A 1 84 ? -13.994 9.221 9.479 1.00 87.50 84 TYR A CA 1
ATOM 696 C C . TYR A 1 84 ? -13.660 9.612 10.922 1.00 87.50 84 TYR A C 1
ATOM 698 O O . TYR A 1 84 ? -14.527 10.088 11.656 1.00 87.50 84 TYR A O 1
ATOM 706 N N . ARG A 1 85 ? -12.414 9.397 11.356 1.00 84.69 85 ARG A N 1
ATOM 707 C CA . ARG A 1 85 ? -12.001 9.686 12.728 1.00 84.69 85 ARG A CA 1
ATOM 708 C C . ARG A 1 85 ? -11.447 11.101 12.841 1.00 84.69 85 ARG A C 1
ATOM 710 O O . ARG A 1 85 ? -10.599 11.517 12.062 1.00 84.69 85 ARG A O 1
ATOM 717 N N . VAL A 1 86 ? -11.903 11.821 13.867 1.00 81.19 86 VAL A N 1
ATOM 718 C CA . VAL A 1 86 ? -11.385 13.159 14.212 1.00 81.19 86 VAL A CA 1
ATOM 719 C C . VAL A 1 86 ? -9.945 13.069 14.726 1.00 81.19 86 VAL A C 1
ATOM 721 O O . VAL A 1 86 ? -9.130 13.947 14.460 1.00 81.19 86 VAL A O 1
ATOM 724 N N . LYS A 1 87 ? -9.622 11.987 15.444 1.00 85.31 87 LYS A N 1
ATOM 725 C CA . LYS A 1 87 ? -8.272 11.669 15.907 1.00 85.31 87 LYS A CA 1
ATOM 726 C C . LYS A 1 87 ? -7.834 10.348 15.288 1.00 85.31 87 LYS A C 1
ATOM 728 O O . LYS A 1 87 ? -8.487 9.330 15.512 1.00 85.31 87 LYS A O 1
ATOM 733 N N . SER A 1 88 ? -6.741 10.387 14.531 1.00 83.31 88 SER A N 1
ATOM 734 C CA . SER A 1 88 ? -6.175 9.192 13.910 1.00 83.31 88 SER A CA 1
ATOM 735 C C . SER A 1 88 ? -5.636 8.232 14.974 1.00 83.31 88 SER A C 1
ATOM 737 O O . SER A 1 88 ? -4.977 8.657 15.928 1.00 83.31 88 SER A O 1
ATOM 739 N N . LEU A 1 89 ? -5.936 6.950 14.806 1.00 85.94 89 LEU A N 1
ATOM 740 C CA . LEU A 1 89 ? -5.374 5.843 15.565 1.00 85.94 89 LEU A CA 1
ATOM 741 C C . LEU A 1 89 ? -4.015 5.457 14.987 1.00 85.94 89 LEU A C 1
ATOM 743 O O . LEU A 1 89 ? -3.834 5.451 13.767 1.00 85.94 89 LEU A O 1
ATOM 747 N N . SER A 1 90 ? -3.074 5.063 15.845 1.00 88.50 90 SER A N 1
ATOM 748 C CA . SER A 1 90 ? -1.853 4.418 15.358 1.00 88.50 90 SER A CA 1
ATOM 749 C C . SER A 1 90 ? -2.173 3.032 14.767 1.00 88.50 90 SER A C 1
ATOM 751 O O . SER A 1 90 ? -3.214 2.447 15.092 1.00 88.50 90 SER A O 1
ATOM 753 N N . PRO A 1 91 ? -1.303 2.464 13.914 1.00 86.56 91 PRO A N 1
ATOM 754 C CA . PRO A 1 91 ? -1.462 1.089 13.429 1.00 86.56 91 PRO A CA 1
ATOM 755 C C . PRO A 1 91 ? -1.629 0.076 14.568 1.00 86.56 91 PRO A C 1
ATOM 757 O O . PRO A 1 91 ? -2.471 -0.821 14.495 1.00 86.56 91 PRO A O 1
ATOM 760 N N . SER A 1 92 ? -0.880 0.272 15.654 1.00 84.06 92 SER A N 1
ATOM 761 C CA . SER A 1 92 ? -0.946 -0.549 16.864 1.00 84.06 92 SER A CA 1
ATOM 762 C C . SER A 1 92 ? -2.291 -0.448 17.593 1.00 84.06 92 SER A C 1
ATOM 764 O O . SER A 1 92 ? -2.766 -1.439 18.147 1.00 84.06 92 SER A O 1
ATOM 766 N N . ASP A 1 93 ? -2.928 0.725 17.592 1.00 84.19 93 ASP A N 1
ATOM 767 C CA . ASP A 1 93 ? -4.244 0.911 18.216 1.00 84.19 93 ASP A CA 1
ATOM 768 C C . ASP A 1 93 ? -5.344 0.197 17.420 1.00 84.19 93 ASP A C 1
ATOM 770 O O . ASP A 1 93 ? -6.194 -0.466 18.010 1.00 84.19 93 ASP A O 1
ATOM 774 N N . VAL A 1 94 ? -5.285 0.249 16.083 1.00 82.12 94 VAL A N 1
ATOM 775 C CA . VAL A 1 94 ? -6.236 -0.472 15.216 1.00 82.12 94 VAL A CA 1
ATOM 776 C C . VAL A 1 94 ? -6.135 -1.987 15.414 1.00 82.12 94 VAL A C 1
ATOM 778 O O . VAL A 1 94 ? -7.156 -2.670 15.417 1.00 82.12 94 VAL A O 1
ATOM 781 N N . LEU A 1 95 ? -4.926 -2.523 15.620 1.00 78.50 95 LEU A N 1
ATOM 782 C CA . LEU A 1 95 ? -4.741 -3.953 15.887 1.00 78.50 95 LEU A CA 1
ATOM 783 C C . LEU A 1 95 ? -5.404 -4.387 17.203 1.00 78.50 95 LEU A C 1
ATOM 785 O O . LEU A 1 95 ? -6.023 -5.448 17.258 1.00 78.50 95 LEU A O 1
ATOM 789 N N . LYS A 1 96 ? -5.302 -3.556 18.249 1.00 77.62 96 LYS A N 1
ATOM 790 C CA . LYS A 1 96 ? -5.923 -3.827 19.554 1.00 77.62 96 LYS A CA 1
ATOM 791 C C . LYS A 1 96 ? -7.447 -3.778 19.495 1.00 77.62 96 LYS A C 1
ATOM 793 O O . LYS A 1 96 ? -8.083 -4.557 20.183 1.00 77.62 96 LYS A O 1
ATOM 798 N N . GLU A 1 97 ? -8.022 -2.883 18.692 1.00 74.44 97 GLU A N 1
ATOM 799 C CA . GLU A 1 97 ? -9.480 -2.812 18.500 1.00 74.44 97 GLU A CA 1
ATOM 800 C C . GLU A 1 97 ? -10.034 -3.979 17.668 1.00 74.44 97 GLU A C 1
ATOM 802 O O . GLU A 1 97 ? -11.216 -4.298 17.771 1.00 74.44 97 GLU A O 1
ATOM 807 N N . ALA A 1 98 ? -9.204 -4.591 16.820 1.00 62.25 98 ALA A N 1
ATOM 808 C CA . ALA A 1 98 ? -9.599 -5.702 15.958 1.00 62.25 98 ALA A CA 1
ATOM 809 C C . ALA A 1 98 ? -9.478 -7.090 16.622 1.00 62.25 98 ALA A C 1
ATOM 811 O O . ALA A 1 98 ? -9.897 -8.072 16.007 1.00 62.25 98 ALA A O 1
ATOM 812 N N . SER A 1 99 ? -8.881 -7.166 17.819 1.00 53.12 99 SER A N 1
ATOM 813 C CA . SER A 1 99 ? -8.667 -8.397 18.604 1.00 53.12 99 SER A CA 1
ATOM 814 C C . SER A 1 99 ? -9.745 -8.568 19.669 1.00 53.12 99 SER A C 1
ATOM 816 O O . SER A 1 99 ? -10.171 -9.724 19.880 1.00 53.12 99 SER A O 1
#

Sequence (99 aa):
MKKPTLSELIEAAEKAVKPDDWYRQSLILEKFHGMSKTTLVEYCKEMETIPEFAEGILRPGHSTTFIHYHTFIWFLKWKDANKYRVKSLSPSDVLKEAS

Secondary structure (DSSP, 8-state):
-PPPPHHHHHHHHHHH--TT-EEEHHHHHHHSTT--HHHHHHHHHHHHTSHHHHTTEEEEETTEEEEEHHHHHHHHHHHHHHTT-SSPPPHHHHHHHT-

Foldseek 3Di:
DDDDDPVRVVVVVVVPDDQPQKDWLVVVCVVVPPDDSVNSVVLLVVLCVAVQSVVQWDDPDDRTIIGRPVSSVLSVVLCVVQVPDPDRDHSVRVVVVVD

Radius of gyration: 15.02 Å; chains: 1; bounding box: 38×37×31 Å

pLDDT: mean 88.87, std 8.71, range [53.12, 97.56]